Protein AF-A0A4R9X1D5-F1 (afdb_monomer)

Mean predicted aligned error: 7.35 Å

pLDDT: mean 79.97, std 9.94, range [46.38, 88.94]

Sequence (49 aa):
MPNKTIAYDLGISPRTVEIHRANVMSKMGASSLSHLVRMALIVESNPSA

Solvent-accessible surface area (backbone atoms only — not comparable to full-atom values): 2950 Å² total; per-residue (Å²): 133,61,54,61,56,56,12,61,75,70,75,46,56,39,67,54,48,52,53,50,50,53,52,50,30,61,75,68,69,34,95,40,70,71,53,43,50,53,53,49,51,58,54,70,71,50,94,79,128

Secondary structure (DSSP, 8-state):
--HHHHHHHTTS-HHHHHHHHHHHHHHTT-SSHHHHHHHHHHHHT----

Nearest PDB structures (foldseek):
  1fse-assembly1_A  TM=8.786E-01  e=1.239E-01  Bacillus subtilis
  4wul-assembly1_B  TM=8.621E-01  e=2.880E-01  unclassified
  4wul-assembly1_A  TM=8.911E-01  e=3.314E-01  unclassified
  7dwm-assembly1_A  TM=7.571E-01  e=1.889E-01  Hapunavirus VP882
  8dq1-assembly1_D  TM=9.070E-01  e=7.701E-01  Pseudomonas aeruginosa

Foldseek 3Di:
DQLVVVCVVVVHDSVVSVVVVVVQCVVVVPPDPVSSVVVVVVVVVDPDD

Radius of gyration: 12.18 Å; Cα contacts (8 Å, |Δi|>4): 25; chains: 1; bounding box: 26×25×26 Å

Structure (mmCIF, N/CA/C/O backbone):
data_AF-A0A4R9X1D5-F1
#
_entry.id   AF-A0A4R9X1D5-F1
#
loop_
_atom_site.group_PDB
_atom_site.id
_atom_site.type_symbol
_atom_site.label_atom_id
_atom_site.label_alt_id
_atom_site.label_comp_id
_atom_site.label_asym_id
_atom_site.label_entity_id
_atom_site.label_seq_id
_atom_site.pdbx_PDB_ins_code
_atom_site.Cartn_x
_atom_site.Cartn_y
_atom_site.Cartn_z
_atom_site.occupancy
_atom_site.B_iso_or_equiv
_atom_site.auth_seq_id
_atom_site.auth_comp_id
_atom_site.auth_asym_id
_atom_site.auth_atom_id
_atom_site.pdbx_PDB_model_num
ATOM 1 N N . MET A 1 1 ? -8.794 0.496 -4.063 1.00 58.06 1 MET A N 1
ATOM 2 C CA . MET A 1 1 ? -8.860 -0.300 -2.819 1.00 58.06 1 MET A CA 1
ATOM 3 C C . MET A 1 1 ? -8.761 0.634 -1.622 1.00 58.06 1 MET A C 1
ATOM 5 O O . MET A 1 1 ? -7.929 1.535 -1.673 1.00 58.06 1 MET A O 1
ATOM 9 N N . PRO A 1 2 ? -9.594 0.475 -0.585 1.00 76.56 2 PRO A N 1
ATOM 10 C CA . PRO A 1 2 ? -9.524 1.306 0.612 1.00 76.56 2 PRO A CA 1
ATOM 11 C C . PRO A 1 2 ? -8.282 0.956 1.442 1.00 76.56 2 PRO A C 1
ATOM 13 O O . PRO A 1 2 ? -8.061 -0.214 1.753 1.00 76.56 2 PRO A O 1
ATOM 16 N N . ASN A 1 3 ? -7.512 1.961 1.870 1.00 73.81 3 ASN A N 1
ATOM 17 C CA . ASN A 1 3 ? -6.344 1.779 2.751 1.00 73.81 3 ASN A CA 1
ATOM 18 C C . ASN A 1 3 ? -6.694 0.994 4.032 1.00 73.81 3 ASN A C 1
ATOM 20 O O . ASN A 1 3 ? -5.864 0.264 4.562 1.00 73.81 3 ASN A O 1
ATOM 24 N N . LYS A 1 4 ? -7.945 1.112 4.496 1.00 71.62 4 LYS A N 1
ATOM 25 C CA . LYS A 1 4 ? -8.480 0.427 5.679 1.00 71.62 4 LYS A CA 1
ATOM 26 C C . LYS A 1 4 ? -8.561 -1.097 5.520 1.00 71.62 4 LYS A C 1
ATOM 28 O O . LYS A 1 4 ? -8.354 -1.804 6.497 1.00 71.62 4 LYS A O 1
ATOM 33 N N . THR A 1 5 ? -8.832 -1.601 4.316 1.00 80.81 5 THR A N 1
ATOM 34 C CA . THR A 1 5 ? -8.901 -3.049 4.057 1.00 80.81 5 THR A CA 1
ATOM 35 C C . THR A 1 5 ? -7.507 -3.667 4.069 1.00 80.81 5 THR A C 1
ATOM 37 O O . THR A 1 5 ? -7.298 -4.670 4.732 1.00 80.81 5 THR A O 1
ATOM 40 N N . ILE A 1 6 ? -6.543 -3.010 3.417 1.00 80.00 6 ILE A N 1
ATOM 41 C CA . ILE A 1 6 ? -5.128 -3.421 3.397 1.00 80.00 6 ILE A CA 1
ATOM 42 C C . ILE A 1 6 ? -4.565 -3.429 4.822 1.00 80.00 6 ILE A C 1
ATOM 44 O O . ILE A 1 6 ? -3.903 -4.368 5.237 1.00 80.00 6 ILE A O 1
ATOM 48 N N . ALA A 1 7 ? -4.871 -2.386 5.590 1.00 83.12 7 ALA A N 1
ATOM 49 C CA . ALA A 1 7 ? -4.472 -2.271 6.984 1.00 83.12 7 ALA A CA 1
ATOM 50 C C . ALA A 1 7 ? -5.000 -3.423 7.850 1.00 83.12 7 ALA A C 1
ATOM 52 O O . ALA A 1 7 ? -4.249 -3.992 8.635 1.00 83.12 7 ALA A O 1
ATOM 53 N N . TYR A 1 8 ? -6.276 -3.779 7.675 1.00 85.81 8 TYR A N 1
ATOM 54 C CA . TYR A 1 8 ? -6.898 -4.891 8.390 1.00 85.81 8 TYR A CA 1
ATOM 55 C C . TYR A 1 8 ? -6.272 -6.241 8.015 1.00 85.81 8 TYR A C 1
ATOM 57 O O . TYR A 1 8 ? -5.950 -7.020 8.903 1.00 85.81 8 TYR A O 1
ATOM 65 N N . ASP A 1 9 ? -6.045 -6.477 6.722 1.00 84.50 9 ASP A N 1
ATOM 66 C CA . ASP A 1 9 ? -5.439 -7.708 6.198 1.00 84.50 9 ASP A CA 1
ATOM 67 C C . ASP A 1 9 ? -3.992 -7.908 6.689 1.00 84.50 9 ASP A C 1
ATOM 69 O O . ASP A 1 9 ? -3.610 -8.993 7.113 1.00 84.50 9 ASP A O 1
ATOM 73 N N . LEU A 1 10 ? -3.207 -6.825 6.735 1.00 82.38 10 LEU A N 1
ATOM 74 C CA . LEU A 1 10 ? -1.821 -6.825 7.220 1.00 82.38 10 LEU A CA 1
ATOM 75 C C . LEU A 1 10 ? -1.688 -6.654 8.747 1.00 82.38 10 LEU A C 1
ATOM 77 O O . LEU A 1 10 ? -0.570 -6.661 9.259 1.00 82.38 10 LEU A O 1
ATOM 81 N N . GLY A 1 11 ? -2.786 -6.452 9.485 1.00 87.69 1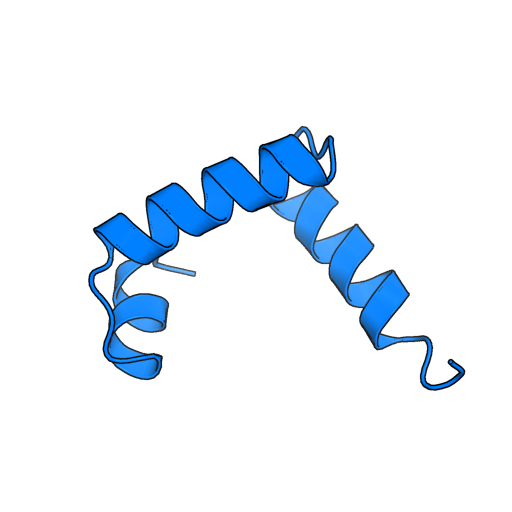1 GLY A N 1
ATOM 82 C CA . GLY A 1 11 ? -2.759 -6.207 10.934 1.00 87.69 11 GLY A CA 1
ATOM 83 C C . GLY A 1 11 ? -2.056 -4.904 11.355 1.00 87.69 11 GLY A C 1
ATOM 84 O O . GLY A 1 11 ? -1.629 -4.771 12.501 1.00 87.69 11 GLY A O 1
ATOM 85 N N . ILE A 1 12 ? -1.917 -3.936 10.444 1.00 88.06 12 ILE A N 1
ATOM 86 C CA . ILE A 1 12 ? -1.241 -2.649 10.675 1.00 88.06 12 ILE A CA 1
ATOM 87 C C . ILE A 1 12 ? -2.235 -1.487 10.677 1.00 88.06 12 ILE A C 1
ATOM 89 O O . ILE A 1 12 ? -3.366 -1.596 10.217 1.00 88.06 12 ILE A O 1
ATOM 93 N N . SER A 1 13 ? -1.819 -0.321 11.175 1.00 88.94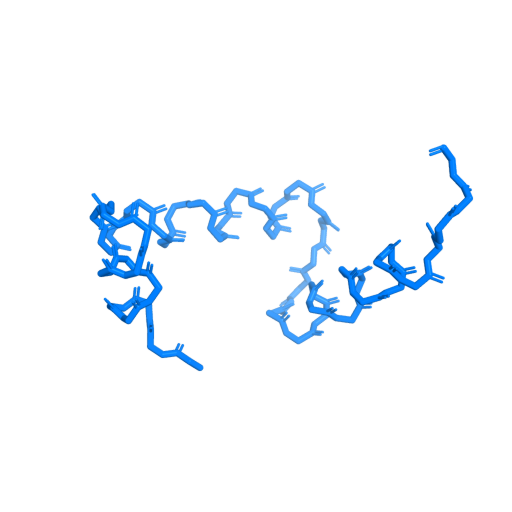 13 SER A N 1
ATOM 94 C CA . SER A 1 13 ? -2.668 0.873 11.132 1.00 88.94 13 SER A CA 1
ATOM 95 C C . SER A 1 13 ? -2.846 1.384 9.689 1.00 88.94 13 SER A C 1
ATOM 97 O O . SER A 1 13 ? -1.870 1.430 8.936 1.00 88.94 13 SER A O 1
ATOM 99 N N . PRO A 1 14 ? -4.042 1.859 9.285 1.00 85.94 14 PRO A N 1
ATOM 100 C CA . PRO A 1 14 ? -4.250 2.490 7.974 1.00 85.94 14 PRO A CA 1
ATOM 101 C C . PRO A 1 14 ? -3.334 3.692 7.731 1.00 85.94 14 PRO A C 1
ATOM 103 O O . PRO A 1 14 ? -2.899 3.911 6.603 1.00 85.94 14 PRO A O 1
ATOM 106 N N . ARG A 1 15 ? -2.938 4.392 8.800 1.00 86.94 15 ARG A N 1
ATOM 107 C CA . ARG A 1 15 ? -1.939 5.465 8.739 1.00 86.94 15 ARG A CA 1
ATOM 108 C C . ARG A 1 15 ? -0.569 4.953 8.279 1.00 86.94 15 ARG A C 1
ATOM 110 O O . ARG A 1 15 ? 0.132 5.639 7.540 1.00 86.94 15 ARG A O 1
ATOM 117 N N . THR A 1 16 ? -0.198 3.736 8.680 1.00 87.81 16 THR A N 1
ATOM 118 C CA . THR A 1 16 ? 1.029 3.068 8.225 1.00 87.81 16 THR A CA 1
ATOM 119 C C . THR A 1 16 ? 0.953 2.757 6.735 1.00 87.81 16 THR A C 1
ATOM 121 O O . THR A 1 16 ? 1.923 2.991 6.020 1.00 87.81 16 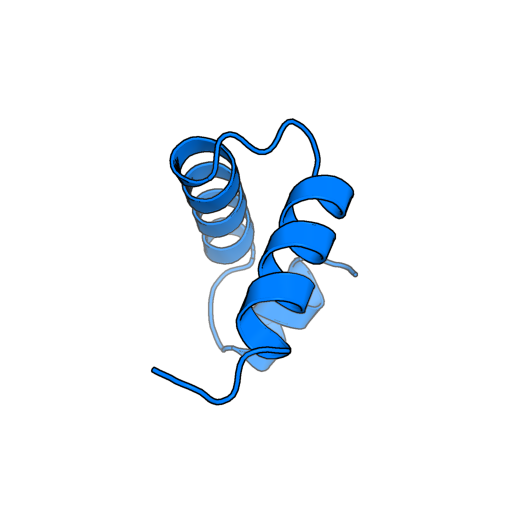THR A O 1
ATOM 124 N N . VAL A 1 17 ? -0.207 2.303 6.244 1.00 87.25 17 VAL A N 1
ATOM 125 C CA . VAL A 1 17 ? -0.439 2.064 4.810 1.00 87.25 17 VAL A CA 1
ATOM 126 C C . VAL A 1 17 ? -0.291 3.362 4.010 1.00 87.25 17 VAL A C 1
ATOM 128 O O . VAL A 1 17 ? 0.343 3.360 2.958 1.00 87.25 17 VAL A O 1
ATOM 131 N N . GLU A 1 18 ? -0.808 4.486 4.509 1.00 86.94 18 GLU A N 1
ATOM 132 C CA . GLU A 1 18 ? -0.649 5.797 3.863 1.00 86.94 18 GLU A CA 1
ATOM 133 C C . GLU A 1 18 ? 0.814 6.252 3.796 1.00 86.94 18 GLU A C 1
ATOM 135 O O . GLU A 1 18 ? 1.298 6.596 2.716 1.00 86.94 18 GLU A O 1
ATOM 140 N N . ILE A 1 19 ? 1.540 6.191 4.918 1.00 88.50 19 ILE A N 1
ATOM 141 C CA . ILE A 1 19 ? 2.963 6.563 4.977 1.00 88.50 19 ILE A CA 1
ATOM 142 C C . ILE A 1 19 ? 3.797 5.650 4.073 1.00 88.50 19 ILE A C 1
ATOM 144 O O . ILE A 1 19 ? 4.660 6.124 3.335 1.00 88.50 19 ILE A O 1
ATOM 148 N N . HIS A 1 20 ? 3.529 4.343 4.089 1.00 85.50 20 HIS A N 1
ATOM 149 C CA . HIS A 1 20 ? 4.227 3.388 3.237 1.00 85.50 20 HIS A CA 1
ATOM 150 C C . HIS A 1 20 ? 4.001 3.699 1.755 1.00 85.50 20 HIS A C 1
ATOM 152 O O . HIS A 1 20 ? 4.960 3.754 0.992 1.00 85.50 20 HIS A O 1
ATOM 158 N N . ARG A 1 21 ? 2.762 4.001 1.351 1.00 82.19 21 ARG A N 1
ATOM 159 C CA . ARG A 1 21 ? 2.441 4.385 -0.031 1.00 82.19 21 ARG A CA 1
ATOM 160 C C . ARG A 1 21 ? 3.140 5.674 -0.447 1.00 82.19 21 ARG A C 1
ATOM 162 O O . ARG A 1 21 ? 3.691 5.712 -1.540 1.00 82.19 21 ARG A O 1
ATOM 169 N N . ALA A 1 22 ? 3.175 6.687 0.417 1.00 85.62 22 ALA A N 1
ATOM 170 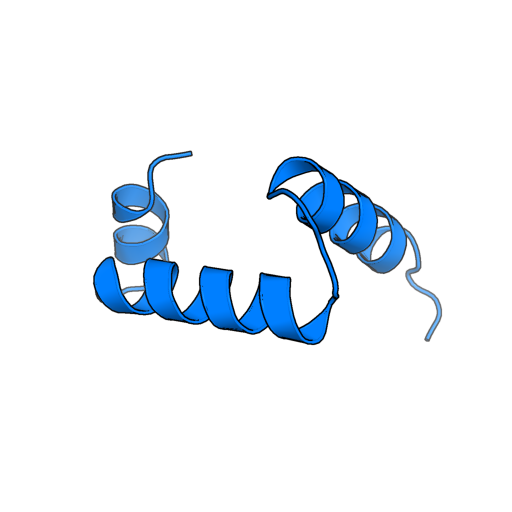C CA . ALA A 1 22 ? 3.900 7.928 0.147 1.00 85.62 22 ALA A CA 1
ATOM 171 C C . ALA A 1 22 ? 5.409 7.678 -0.024 1.00 85.62 22 ALA A C 1
ATOM 173 O O . ALA A 1 22 ? 6.011 8.133 -0.996 1.00 85.62 22 ALA A O 1
ATOM 174 N N . ASN A 1 23 ? 6.008 6.887 0.870 1.00 87.75 23 ASN A N 1
ATOM 175 C CA . ASN A 1 23 ? 7.423 6.524 0.800 1.00 87.75 23 ASN A CA 1
ATOM 176 C C . ASN A 1 23 ? 7.751 5.710 -0.454 1.00 87.75 23 ASN A C 1
ATOM 178 O O . ASN A 1 23 ? 8.771 5.953 -1.091 1.00 87.75 23 ASN A O 1
ATOM 182 N N . VAL A 1 24 ? 6.896 4.755 -0.817 1.00 85.50 24 VAL A N 1
ATOM 183 C CA . VAL A 1 24 ? 7.075 3.905 -1.996 1.00 85.50 24 VAL A CA 1
ATOM 184 C C . VAL A 1 24 ? 6.880 4.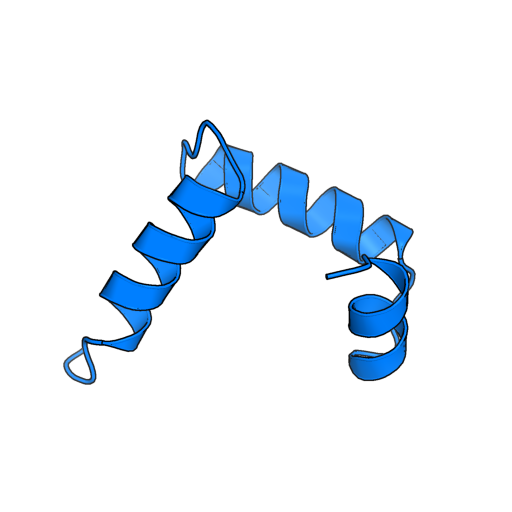712 -3.283 1.00 85.50 24 VAL A C 1
ATOM 186 O O . VAL A 1 24 ? 7.703 4.603 -4.183 1.00 85.50 24 VAL A O 1
ATOM 189 N N . MET A 1 25 ? 5.886 5.604 -3.356 1.00 85.38 25 MET A N 1
ATOM 190 C CA . MET A 1 25 ? 5.729 6.522 -4.494 1.00 85.38 25 MET A CA 1
ATOM 191 C C . MET A 1 25 ? 6.924 7.469 -4.645 1.00 85.38 25 MET A C 1
ATOM 193 O O . MET A 1 25 ? 7.388 7.673 -5.764 1.00 85.38 25 MET A O 1
ATOM 197 N N . SER A 1 26 ? 7.454 7.987 -3.533 1.00 86.44 26 SER A N 1
ATOM 198 C CA . SER A 1 26 ? 8.641 8.848 -3.528 1.00 86.44 26 SER A CA 1
ATOM 199 C C . SER A 1 26 ? 9.901 8.093 -3.972 1.00 86.44 26 SER A C 1
ATOM 201 O O . SER A 1 26 ? 10.599 8.537 -4.879 1.00 86.44 26 SER A O 1
ATOM 203 N N . LYS A 1 27 ? 10.153 6.898 -3.417 1.00 86.00 27 LYS A N 1
ATOM 204 C CA . LYS A 1 27 ? 11.308 6.056 -3.781 1.00 86.00 27 LYS A CA 1
ATOM 205 C C . LYS A 1 27 ? 11.274 5.580 -5.232 1.00 86.00 27 LYS A C 1
ATOM 207 O O . LYS A 1 27 ? 12.320 5.499 -5.861 1.00 86.00 27 LYS A O 1
ATOM 212 N N . MET A 1 28 ? 10.090 5.258 -5.748 1.00 84.38 28 MET A N 1
ATOM 213 C CA . MET A 1 28 ? 9.914 4.745 -7.111 1.00 84.38 28 MET A CA 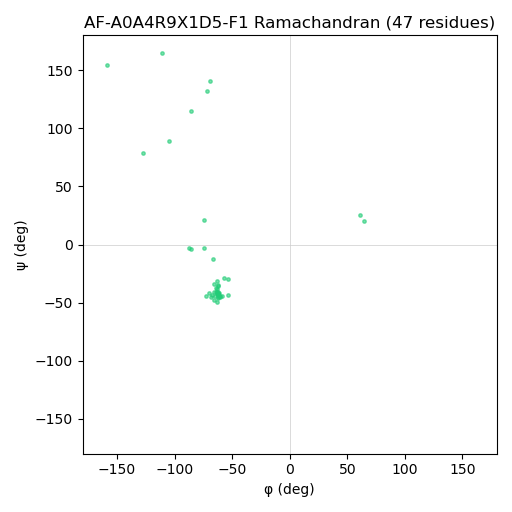1
ATOM 214 C C . MET A 1 28 ? 9.742 5.863 -8.152 1.00 84.38 28 MET A C 1
ATOM 216 O O . MET A 1 28 ? 9.595 5.570 -9.335 1.00 84.38 28 MET A O 1
ATOM 220 N N . GLY A 1 29 ? 9.711 7.137 -7.735 1.00 84.50 29 GLY A N 1
ATOM 221 C CA . GLY A 1 29 ? 9.468 8.270 -8.634 1.00 84.50 29 GLY A CA 1
ATOM 222 C C . GLY A 1 29 ? 8.102 8.219 -9.331 1.00 84.50 29 GLY A C 1
ATOM 223 O O . GLY A 1 29 ? 7.937 8.748 -10.430 1.00 84.50 29 GLY A O 1
ATOM 224 N N . ALA A 1 30 ? 7.111 7.553 -8.733 1.00 83.31 30 ALA A N 1
ATOM 225 C CA . ALA A 1 30 ? 5.821 7.325 -9.370 1.00 83.31 30 ALA A CA 1
ATOM 226 C C . ALA A 1 30 ? 4.871 8.511 -9.141 1.00 83.31 30 ALA A C 1
ATOM 228 O O . ALA A 1 30 ? 4.402 8.740 -8.028 1.00 83.31 30 ALA A O 1
ATOM 229 N N . SER A 1 31 ? 4.498 9.218 -10.213 1.00 80.06 31 SER A N 1
ATOM 230 C CA . SER A 1 31 ? 3.550 10.348 -10.152 1.00 80.06 31 SER A CA 1
ATOM 231 C C . SER A 1 31 ? 2.114 9.970 -9.766 1.00 80.06 31 SER A C 1
ATOM 233 O O . SER A 1 31 ? 1.290 10.846 -9.520 1.00 80.06 31 SER A O 1
ATOM 235 N N . SER A 1 32 ? 1.759 8.684 -9.759 1.00 81.56 32 SER A N 1
ATOM 236 C CA . SER A 1 32 ? 0.410 8.220 -9.416 1.00 81.56 32 SER A CA 1
ATOM 237 C C . SER A 1 32 ? 0.414 6.762 -8.980 1.00 81.56 32 SER A C 1
ATOM 239 O O . SER A 1 32 ? 1.259 5.978 -9.410 1.00 81.56 32 SER A O 1
ATOM 241 N N . LEU A 1 33 ? -0.583 6.377 -8.178 1.00 75.94 33 LEU A N 1
ATOM 242 C CA . LEU A 1 33 ? -0.757 4.991 -7.741 1.00 75.94 33 LEU A CA 1
ATOM 243 C C . LEU A 1 33 ? -0.803 4.017 -8.923 1.00 75.94 33 LEU A C 1
ATOM 245 O O . LEU A 1 33 ? -0.165 2.976 -8.876 1.00 75.94 33 LEU A O 1
ATOM 249 N N . SER A 1 34 ? -1.527 4.356 -9.988 1.00 82.38 34 SER A N 1
ATOM 250 C CA . SER A 1 34 ? -1.635 3.505 -11.177 1.00 82.38 34 SER A CA 1
ATOM 251 C C . SER A 1 34 ? -0.281 3.292 -11.861 1.00 82.38 34 SER A C 1
ATOM 253 O O . SER A 1 34 ? -0.011 2.204 -12.363 1.00 82.38 34 SER A O 1
ATOM 255 N N . HIS A 1 35 ? 0.592 4.307 -11.841 1.00 83.12 35 HIS A N 1
ATOM 256 C CA . HIS A 1 35 ? 1.954 4.199 -12.363 1.00 83.12 35 HIS A CA 1
ATOM 257 C C . HIS A 1 35 ? 2.796 3.253 -11.497 1.00 83.12 35 HIS A C 1
ATOM 259 O O . HIS A 1 35 ? 3.463 2.368 -12.026 1.00 83.12 35 HIS A O 1
ATOM 265 N N . LEU A 1 36 ? 2.673 3.374 -10.173 1.00 81.94 36 LEU A N 1
ATOM 266 C CA . LEU A 1 36 ? 3.314 2.472 -9.221 1.00 81.94 36 LEU A CA 1
ATOM 267 C C . LEU A 1 36 ? 2.846 1.018 -9.392 1.00 81.94 36 LEU A C 1
ATOM 269 O O . LEU A 1 36 ? 3.666 0.110 -9.420 1.00 81.94 36 LEU A O 1
ATOM 273 N N . VAL A 1 37 ? 1.536 0.796 -9.539 1.00 83.88 37 VAL A N 1
ATOM 274 C CA . VAL A 1 37 ? 0.959 -0.540 -9.759 1.00 83.88 37 VAL A CA 1
ATOM 275 C C . VAL A 1 37 ? 1.479 -1.136 -11.065 1.00 83.88 37 VAL A C 1
ATOM 277 O O . VAL A 1 37 ? 1.869 -2.295 -11.084 1.00 83.88 37 VAL A O 1
ATOM 280 N N . ARG A 1 38 ? 1.563 -0.349 -12.144 1.00 85.31 38 ARG A N 1
ATOM 281 C CA . ARG 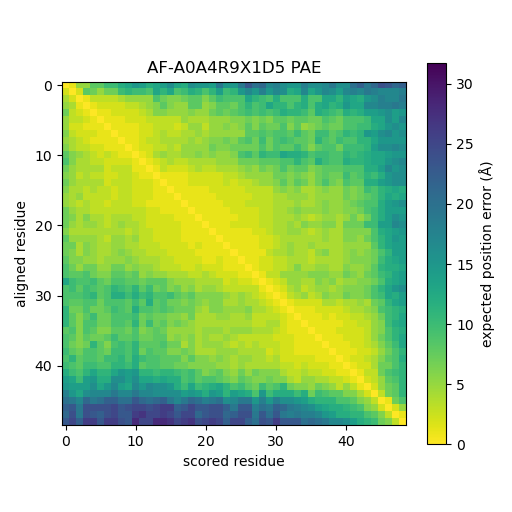A 1 38 ? 2.138 -0.812 -13.415 1.00 85.31 38 ARG A CA 1
ATOM 282 C C . ARG A 1 38 ? 3.612 -1.202 -13.272 1.00 85.31 38 ARG A C 1
ATOM 284 O O . ARG A 1 38 ? 4.001 -2.234 -13.802 1.00 85.31 38 ARG A O 1
ATOM 291 N N . MET A 1 39 ? 4.411 -0.417 -12.547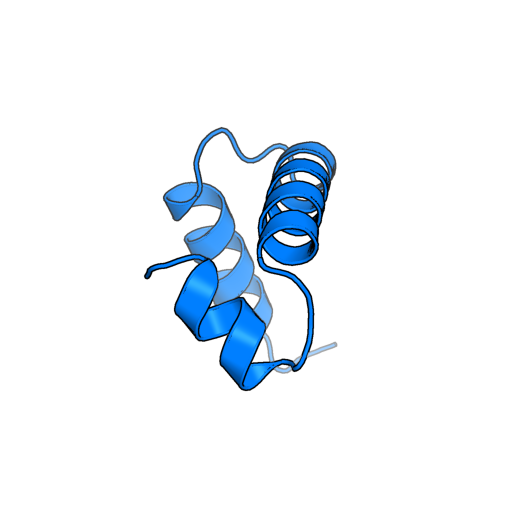 1.00 82.62 39 MET A N 1
ATOM 292 C CA . MET A 1 39 ? 5.805 -0.767 -12.242 1.00 82.62 39 MET A CA 1
ATOM 293 C C . MET A 1 39 ? 5.903 -2.055 -11.416 1.00 82.62 39 MET A C 1
ATOM 295 O O . MET A 1 39 ? 6.699 -2.926 -11.749 1.00 82.62 39 MET A O 1
ATOM 299 N N . ALA A 1 40 ? 5.071 -2.201 -10.381 1.00 82.62 40 ALA A N 1
ATOM 300 C CA . ALA A 1 40 ? 5.040 -3.395 -9.540 1.00 82.62 40 ALA A CA 1
ATOM 301 C C . ALA A 1 40 ? 4.654 -4.649 -10.337 1.00 82.62 40 ALA A C 1
ATOM 303 O O . ALA A 1 40 ? 5.314 -5.670 -10.203 1.00 82.62 40 ALA A O 1
ATOM 304 N N . LEU A 1 41 ? 3.658 -4.551 -11.224 1.00 84.00 41 LEU A N 1
ATOM 305 C CA . LEU A 1 41 ? 3.258 -5.651 -12.104 1.00 84.00 41 LEU A CA 1
ATOM 306 C C . LEU A 1 41 ? 4.378 -6.053 -13.072 1.00 84.00 41 LEU A C 1
ATOM 308 O O . LEU A 1 41 ? 4.566 -7.239 -13.311 1.00 84.00 41 LEU A O 1
ATOM 312 N N . ILE A 1 42 ? 5.145 -5.096 -13.609 1.00 81.56 42 ILE A N 1
ATOM 313 C CA . ILE A 1 42 ? 6.304 -5.395 -14.471 1.00 81.56 42 ILE A CA 1
ATOM 314 C C . ILE A 1 42 ? 7.387 -6.155 -13.689 1.00 81.56 42 ILE A C 1
ATOM 316 O O . ILE A 1 42 ? 7.965 -7.096 -14.225 1.00 81.56 42 ILE A O 1
ATOM 320 N N . VAL A 1 43 ? 7.638 -5.776 -12.430 1.00 78.62 43 VAL A N 1
ATOM 321 C CA . VAL A 1 43 ? 8.589 -6.473 -11.544 1.00 78.62 43 VAL A CA 1
ATOM 322 C C . VAL A 1 43 ? 8.083 -7.867 -11.163 1.00 78.62 43 VAL A C 1
ATOM 324 O O . VAL A 1 43 ? 8.838 -8.826 -11.257 1.00 78.62 43 VAL A O 1
ATOM 327 N N . GLU A 1 44 ? 6.810 -8.000 -10.786 1.00 74.56 44 GLU A N 1
ATOM 328 C CA . GLU A 1 44 ? 6.184 -9.282 -10.429 1.00 74.56 44 GLU A CA 1
ATOM 329 C C . GLU A 1 44 ? 6.143 -10.259 -11.615 1.00 74.56 44 GLU A C 1
ATOM 331 O O . GLU A 1 44 ? 6.284 -11.466 -11.440 1.00 74.56 44 GLU A O 1
ATOM 336 N N . SER A 1 45 ? 6.035 -9.734 -12.839 1.00 68.38 45 SER A N 1
ATOM 337 C CA . SER A 1 45 ? 6.068 -10.524 -14.076 1.00 68.38 45 SER A CA 1
ATOM 338 C C . SER A 1 45 ? 7.466 -11.029 -14.454 1.00 68.38 45 SER A C 1
ATOM 340 O O . SER A 1 45 ? 7.589 -11.745 -15.449 1.00 68.38 45 SER A O 1
ATOM 342 N N . ASN A 1 46 ? 8.517 -10.674 -13.707 1.00 52.41 46 ASN A N 1
ATOM 343 C CA . ASN A 1 46 ? 9.855 -11.221 -13.900 1.00 52.41 46 ASN A CA 1
ATOM 344 C C . ASN A 1 46 ? 10.186 -12.247 -12.798 1.00 52.41 46 ASN A C 1
ATOM 346 O O . ASN A 1 46 ? 10.799 -11.881 -11.797 1.00 52.41 46 ASN A O 1
ATOM 350 N N . PRO A 1 47 ? 9.870 -13.546 -12.971 1.00 54.31 47 PRO A N 1
ATOM 351 C CA . PRO A 1 47 ? 10.311 -14.599 -12.054 1.00 54.31 47 PRO A CA 1
ATOM 352 C C . PRO A 1 47 ? 11.810 -14.940 -12.208 1.00 54.31 47 PRO A C 1
ATOM 354 O O . PRO A 1 47 ? 12.229 -16.038 -11.862 1.00 54.31 47 PRO A O 1
ATOM 357 N N . SER A 1 48 ? 12.622 -14.039 -12.772 1.00 57.59 48 SER A N 1
ATOM 358 C CA . SER A 1 48 ? 14.041 -14.265 -13.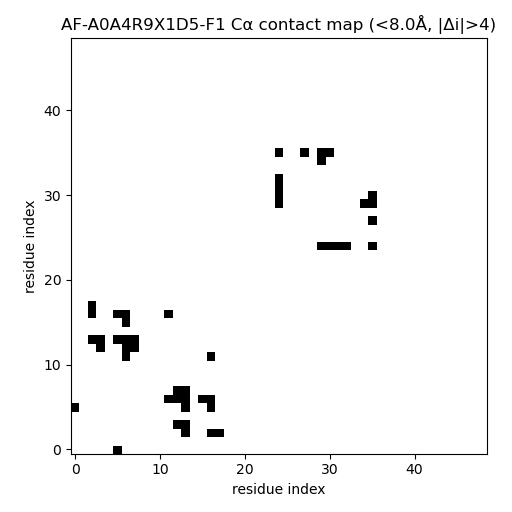065 1.00 57.59 48 SER A CA 1
ATOM 359 C C . SER A 1 48 ? 14.907 -13.148 -12.477 1.00 57.59 48 SER A C 1
ATOM 361 O O . SER A 1 48 ? 15.316 -12.224 -13.186 1.00 57.59 48 SER A O 1
ATOM 363 N N . ALA A 1 49 ? 15.158 -13.230 -11.170 1.00 46.38 49 ALA A N 1
ATOM 364 C CA . ALA A 1 49 ? 16.351 -12.714 -10.497 1.00 46.38 49 ALA A CA 1
ATOM 365 C C . ALA A 1 49 ? 16.544 -13.469 -9.176 1.00 46.38 49 ALA A C 1
ATOM 367 O O . ALA A 1 49 ? 15.558 -13.553 -8.409 1.00 46.38 49 ALA A O 1
#